Protein AF-A1DP96-F1 (afdb_monomer_lite)

Secondary structure (DSSP, 8-state):
-HHHHHHHHHHHHHH-SS----TTS---HHHHHHHHHHHHHHHHHHHHHHHHHHHHHHTTSS-SSHHHHHHHHHHHHHHHHHTT-S---S----TT--HHHHHHHHHT------EE---SSS---EEP--TTSS--TTTT--SSPPPPPGGGG---

Structure (mmCIF, N/CA/C/O backbone):
data_AF-A1DP96-F1
#
_entry.id   AF-A1DP96-F1
#
loop_
_atom_site.group_PDB
_atom_site.id
_atom_site.type_symbol
_atom_site.label_atom_id
_atom_site.label_alt_id
_atom_site.label_comp_id
_atom_site.label_asym_id
_atom_site.label_entity_id
_atom_site.label_seq_id
_atom_site.pdbx_PDB_ins_code
_atom_site.Cartn_x
_atom_site.Cartn_y
_atom_site.Cartn_z
_atom_site.occupancy
_atom_site.B_iso_or_equiv
_atom_site.auth_seq_id
_atom_site.auth_comp_id
_atom_site.auth_asym_id
_atom_site.auth_atom_id
_atom_site.pdbx_PDB_model_num
ATOM 1 N N . MET A 1 1 ? -4.861 -5.707 30.448 1.00 76.94 1 MET A N 1
ATOM 2 C CA . MET A 1 1 ? -5.848 -5.122 29.503 1.00 76.94 1 MET A CA 1
ATOM 3 C C . MET A 1 1 ? -5.245 -4.256 28.384 1.00 76.94 1 MET A C 1
ATOM 5 O O . MET A 1 1 ? -5.642 -4.475 27.243 1.00 76.94 1 MET A O 1
ATOM 9 N N . PRO A 1 2 ? -4.269 -3.348 28.612 1.00 89.88 2 PRO A N 1
ATOM 10 C CA . PRO A 1 2 ? -3.777 -2.431 27.566 1.00 89.88 2 PRO A CA 1
ATOM 11 C C . PRO A 1 2 ? -3.231 -3.110 26.297 1.00 89.88 2 PRO A C 1
ATOM 13 O O . PRO A 1 2 ? -3.519 -2.676 25.184 1.00 89.88 2 PRO A O 1
ATOM 16 N N . MET A 1 3 ? -2.502 -4.222 26.445 1.00 94.31 3 MET A N 1
ATOM 17 C CA . MET A 1 3 ? -1.987 -4.987 25.299 1.00 94.31 3 MET A CA 1
ATOM 18 C C . MET A 1 3 ? -3.103 -5.625 24.464 1.00 94.31 3 MET A C 1
ATOM 20 O O . MET A 1 3 ? -3.018 -5.627 23.237 1.00 94.31 3 MET A O 1
ATOM 24 N N . LYS A 1 4 ? -4.165 -6.124 25.114 1.00 95.94 4 LYS A N 1
ATOM 25 C CA . LYS A 1 4 ? -5.334 -6.693 24.425 1.00 95.94 4 LYS A CA 1
ATOM 26 C C . LYS A 1 4 ? -6.060 -5.612 23.622 1.00 95.94 4 LYS A C 1
ATOM 28 O O . LYS A 1 4 ? -6.341 -5.838 22.453 1.00 95.94 4 LYS A O 1
ATOM 33 N N . PHE A 1 5 ? -6.256 -4.422 24.200 1.00 95.50 5 PHE A N 1
ATOM 34 C CA . PHE A 1 5 ? -6.844 -3.271 23.503 1.00 95.50 5 PHE A CA 1
ATOM 35 C C . PHE A 1 5 ? -6.020 -2.850 22.277 1.00 95.50 5 PHE A C 1
ATOM 37 O O . PHE A 1 5 ? -6.549 -2.739 21.170 1.00 95.50 5 PHE A O 1
ATOM 44 N N . LYS A 1 6 ? -4.700 -2.689 22.442 1.00 97.25 6 LYS A N 1
ATOM 45 C CA . LYS A 1 6 ? -3.802 -2.342 21.333 1.00 97.25 6 LYS A CA 1
ATOM 46 C C . LYS A 1 6 ? -3.849 -3.395 20.220 1.00 97.25 6 LYS A C 1
ATOM 48 O O . LYS A 1 6 ? -3.938 -3.048 19.046 1.00 97.25 6 LYS A O 1
ATOM 53 N N . LYS A 1 7 ? -3.824 -4.684 20.571 1.00 97.25 7 LYS A N 1
ATOM 54 C CA . LYS A 1 7 ? -3.898 -5.779 19.591 1.00 97.25 7 LYS A CA 1
ATOM 55 C C . LYS A 1 7 ? -5.252 -5.812 18.875 1.00 97.25 7 LYS A C 1
ATOM 57 O O . LYS A 1 7 ? -5.274 -5.894 17.652 1.00 97.25 7 LYS A O 1
ATOM 62 N N . ALA A 1 8 ? -6.359 -5.703 19.609 1.00 96.69 8 ALA A N 1
ATOM 63 C CA . ALA A 1 8 ? -7.708 -5.728 19.045 1.00 96.69 8 ALA A CA 1
ATOM 64 C C . ALA A 1 8 ? -7.940 -4.566 18.068 1.00 96.69 8 ALA A C 1
ATOM 66 O O . ALA A 1 8 ? -8.365 -4.786 16.936 1.00 96.69 8 ALA A O 1
ATOM 67 N N . THR A 1 9 ? -7.574 -3.343 18.461 1.00 97.31 9 THR A N 1
ATOM 68 C CA . THR A 1 9 ? -7.712 -2.167 17.588 1.00 97.31 9 THR A CA 1
ATOM 69 C C . THR A 1 9 ? -6.818 -2.264 16.352 1.00 97.31 9 THR A C 1
ATOM 71 O O . THR A 1 9 ? -7.263 -1.931 15.258 1.00 97.31 9 THR A O 1
ATOM 74 N N . SER A 1 10 ? -5.588 -2.777 16.485 1.00 97.88 10 SER A N 1
ATOM 75 C CA . SER A 1 10 ? -4.704 -3.047 15.341 1.00 97.88 10 SER A CA 1
ATOM 76 C C . SER A 1 10 ? -5.338 -4.020 14.345 1.00 97.88 10 SER A C 1
ATOM 78 O O . SER A 1 10 ? -5.373 -3.733 13.150 1.00 97.88 10 SER A O 1
ATOM 80 N N . ILE A 1 11 ? -5.891 -5.137 14.828 1.00 97.31 11 ILE A N 1
ATOM 81 C CA . ILE A 1 11 ? -6.561 -6.137 13.987 1.00 97.31 11 ILE A CA 1
ATOM 82 C C . ILE A 1 11 ? -7.749 -5.512 13.254 1.00 97.31 11 ILE A C 1
ATOM 84 O O . ILE A 1 11 ? -7.807 -5.592 12.029 1.00 97.31 11 ILE A O 1
ATOM 88 N N . ALA A 1 12 ? 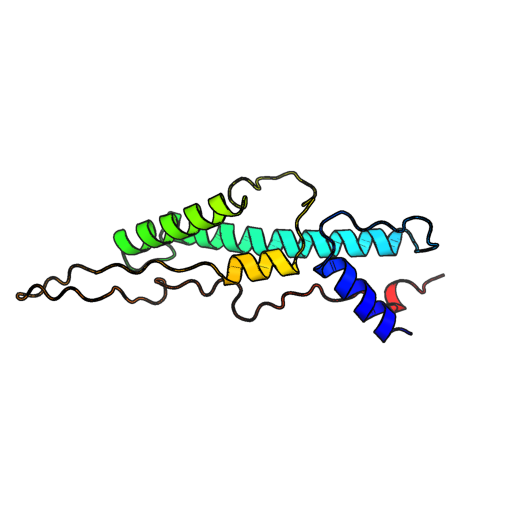-8.643 -4.842 13.983 1.00 96.31 12 ALA A N 1
ATOM 89 C CA . ALA A 1 12 ? -9.830 -4.223 13.406 1.00 96.31 12 ALA A CA 1
ATOM 90 C C . ALA A 1 12 ? -9.473 -3.173 12.339 1.00 96.31 12 ALA A C 1
ATOM 92 O O . ALA A 1 12 ? -10.010 -3.214 11.237 1.00 96.31 12 ALA A O 1
ATOM 93 N N . MET A 1 13 ? -8.502 -2.293 12.603 1.00 96.69 13 MET A N 1
ATOM 94 C CA . MET A 1 13 ? -8.044 -1.304 11.616 1.00 96.69 13 MET A CA 1
ATOM 95 C C . MET A 1 13 ? -7.371 -1.927 10.388 1.00 96.69 13 MET A C 1
ATOM 97 O O . MET A 1 13 ? -7.488 -1.384 9.293 1.00 96.69 13 MET A O 1
ATOM 101 N N . SER A 1 14 ? -6.661 -3.046 10.553 1.00 96.50 14 SER A N 1
ATOM 102 C CA . SER A 1 14 ? -5.914 -3.676 9.454 1.00 96.50 14 SER A CA 1
ATOM 103 C C . SER A 1 14 ? -6.797 -4.530 8.550 1.00 96.50 14 SER A C 1
ATOM 105 O O . SER A 1 14 ? -6.524 -4.635 7.358 1.00 96.50 14 SER A O 1
ATOM 107 N N . GLN A 1 15 ? -7.824 -5.164 9.124 1.00 95.62 15 GLN A N 1
ATOM 108 C CA . GLN A 1 15 ? -8.606 -6.213 8.463 1.00 95.62 15 GLN A CA 1
ATOM 109 C C . GLN A 1 15 ? -10.046 -5.797 8.148 1.00 95.62 15 GLN A C 1
ATOM 111 O O . GLN A 1 15 ? -10.700 -6.468 7.352 1.00 95.62 15 GLN A O 1
ATOM 116 N N . SER A 1 16 ? -10.551 -4.695 8.718 1.00 93.69 16 SER A N 1
ATOM 117 C CA . SER A 1 16 ? -11.885 -4.207 8.365 1.00 93.69 16 SER A CA 1
ATOM 118 C C . SER A 1 16 ? -11.923 -3.768 6.906 1.00 93.69 16 SER A C 1
ATOM 120 O O . SER A 1 16 ? -11.176 -2.876 6.490 1.00 93.69 16 SER A O 1
ATOM 122 N N . LYS A 1 17 ? -12.821 -4.388 6.139 1.00 90.31 17 LYS A N 1
ATOM 123 C CA . LYS A 1 17 ? -13.094 -4.036 4.742 1.00 90.31 17 LYS A CA 1
ATOM 124 C C . LYS A 1 17 ? -13.911 -2.755 4.615 1.00 90.31 17 LYS A C 1
ATOM 126 O O . LYS A 1 17 ? -13.821 -2.089 3.595 1.00 90.31 17 LYS A O 1
ATOM 131 N N . ASP A 1 18 ? -14.631 -2.382 5.667 1.00 88.88 18 ASP A N 1
ATOM 132 C CA . ASP A 1 18 ? -15.533 -1.235 5.681 1.00 88.88 18 ASP A CA 1
ATOM 133 C C . ASP A 1 18 ? -15.273 -0.320 6.879 1.00 88.88 18 ASP A C 1
ATOM 135 O O . ASP A 1 18 ? -14.341 -0.534 7.669 1.00 88.88 18 ASP A O 1
ATOM 139 N N . LYS A 1 19 ? -16.094 0.730 6.998 1.00 90.44 19 LYS A N 1
ATOM 140 C CA . LYS A 1 19 ? -16.118 1.594 8.178 1.00 90.44 19 LYS A CA 1
ATOM 141 C C . LYS A 1 19 ? -16.326 0.723 9.417 1.00 90.44 19 LYS A C 1
ATOM 143 O O . LYS A 1 19 ? -17.264 -0.062 9.488 1.00 90.44 19 LYS A O 1
ATOM 148 N N . ILE A 1 20 ? -15.435 0.882 10.382 1.00 93.75 20 ILE A N 1
ATOM 149 C CA . ILE A 1 20 ? -15.529 0.232 11.681 1.00 93.75 20 ILE A CA 1
ATOM 150 C C . ILE A 1 20 ? -16.661 0.917 12.437 1.00 93.75 20 ILE A C 1
ATOM 152 O O . ILE A 1 20 ? -16.688 2.147 12.512 1.00 93.75 20 ILE A O 1
ATOM 156 N N . ASP A 1 21 ? -17.572 0.130 12.986 1.00 92.31 21 ASP A N 1
ATOM 157 C CA . ASP A 1 21 ? -18.710 0.607 13.758 1.00 92.31 21 ASP A CA 1
ATOM 158 C C . ASP A 1 21 ? -18.705 -0.033 15.151 1.00 92.31 21 ASP A C 1
ATOM 160 O O . ASP A 1 21 ? -18.163 -1.127 15.330 1.00 92.31 21 ASP A O 1
ATOM 164 N N . ALA A 1 22 ? -19.256 0.669 16.145 1.00 92.12 22 ALA A N 1
ATOM 165 C CA . ALA A 1 22 ? -19.405 0.111 17.491 1.00 92.12 22 ALA A CA 1
ATOM 166 C C . ALA A 1 22 ? -20.482 -0.979 17.541 1.00 92.12 22 ALA A C 1
ATOM 168 O O . ALA A 1 22 ? -20.508 -1.754 18.501 1.00 92.12 22 ALA A O 1
ATOM 169 N N . LEU A 1 23 ? -21.341 -1.045 16.517 1.00 88.31 23 LEU A N 1
ATOM 170 C CA . LEU A 1 23 ? -22.584 -1.792 16.541 1.00 88.31 23 LEU A CA 1
ATOM 171 C C . LEU A 1 23 ? -23.381 -1.341 17.775 1.00 88.31 23 LEU A C 1
ATOM 173 O O . LEU A 1 23 ? -23.487 -0.149 18.054 1.00 88.31 23 LEU A O 1
ATOM 177 N N . GLU A 1 24 ? -23.878 -2.292 18.554 1.00 91.75 24 GLU A N 1
ATOM 178 C CA . GLU A 1 24 ? -24.615 -2.044 19.796 1.00 91.75 24 GLU A CA 1
ATOM 179 C C . GLU A 1 24 ? -23.719 -2.155 21.043 1.00 91.75 24 GLU A C 1
ATOM 181 O O . GLU A 1 24 ? -24.202 -2.200 22.174 1.00 91.75 24 GLU A O 1
ATOM 186 N N . LEU A 1 25 ? -22.394 -2.222 20.862 1.00 93.25 25 LEU A N 1
ATOM 187 C CA . LEU A 1 25 ? -21.458 -2.317 21.979 1.00 93.25 25 LEU A CA 1
ATOM 188 C C . LEU A 1 25 ? -21.159 -0.927 22.559 1.00 93.25 25 LEU A C 1
ATOM 190 O O . LEU A 1 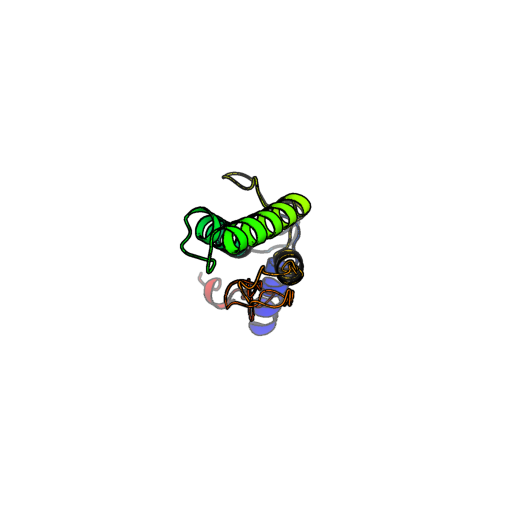25 ? -21.034 0.043 21.809 1.00 93.25 25 LEU A O 1
ATOM 194 N N . PRO A 1 26 ? -20.929 -0.819 23.882 1.00 93.50 26 PRO A N 1
ATOM 195 C CA . PRO A 1 26 ? -20.621 0.446 24.549 1.00 93.50 26 PRO A CA 1
ATOM 196 C C . PRO A 1 26 ? -19.161 0.877 24.307 1.00 93.50 26 PRO A C 1
ATOM 198 O O . PRO A 1 26 ? -18.381 1.071 25.240 1.00 93.50 26 PRO A O 1
ATOM 201 N N . ILE A 1 27 ? -18.754 0.992 23.041 1.00 93.31 27 ILE A N 1
ATOM 202 C CA . ILE A 1 27 ? -17.435 1.482 22.642 1.00 93.31 27 ILE A CA 1
ATOM 203 C C . ILE A 1 27 ? -17.536 2.998 22.434 1.00 93.31 27 ILE A C 1
ATOM 205 O O . ILE A 1 27 ? -18.303 3.442 21.580 1.00 93.31 27 ILE A O 1
ATOM 209 N N . PRO A 1 28 ? -16.743 3.813 23.152 1.00 94.19 28 PRO A N 1
ATOM 210 C CA . PRO A 1 28 ? -16.748 5.260 22.978 1.00 94.19 28 PRO A CA 1
ATOM 211 C C . PRO A 1 28 ? -16.571 5.681 21.514 1.00 94.19 28 PRO A C 1
ATOM 213 O O . PRO A 1 28 ? -15.618 5.260 20.849 1.00 94.19 28 PRO A O 1
ATOM 216 N N . ALA A 1 29 ? -17.435 6.582 21.035 1.00 93.12 29 ALA A N 1
ATOM 217 C CA . ALA A 1 29 ? -17.430 7.061 19.649 1.00 93.12 29 ALA A CA 1
ATOM 218 C C . ALA A 1 29 ? -16.057 7.599 19.206 1.00 93.12 29 ALA A C 1
ATOM 220 O O . ALA A 1 29 ? -15.632 7.385 18.071 1.00 93.1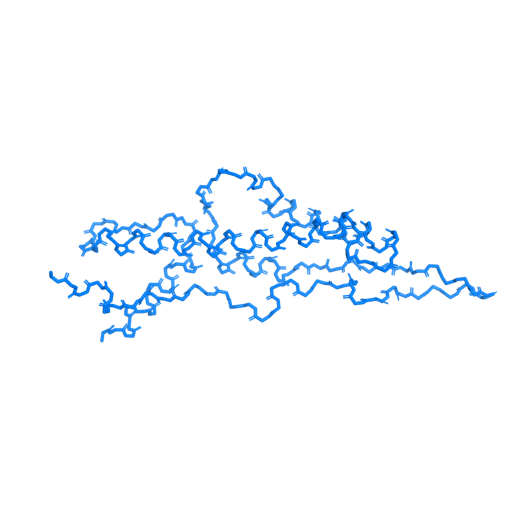2 29 ALA A O 1
ATOM 221 N N . ARG A 1 30 ? -15.312 8.224 20.129 1.00 94.75 30 ARG A N 1
ATOM 222 C CA . ARG A 1 30 ? -13.942 8.702 19.892 1.00 94.75 30 ARG A CA 1
ATOM 223 C C . ARG A 1 30 ? -12.982 7.577 19.484 1.00 94.75 30 ARG A C 1
ATOM 225 O O . ARG A 1 30 ? -12.142 7.791 18.619 1.00 94.75 30 ARG A O 1
ATOM 232 N N . ILE A 1 31 ? -13.101 6.382 20.066 1.00 96.06 31 ILE A N 1
ATOM 233 C CA . ILE A 1 31 ? -12.249 5.234 19.717 1.00 96.06 31 ILE A CA 1
ATOM 234 C C . ILE A 1 31 ? -12.575 4.757 18.298 1.00 96.06 31 ILE A C 1
ATOM 236 O O . ILE A 1 31 ? -11.662 4.562 17.498 1.00 96.06 31 ILE A O 1
ATOM 240 N N . ILE A 1 32 ? -13.863 4.628 17.962 1.00 96.12 32 ILE A N 1
ATOM 241 C CA . ILE A 1 32 ? -14.312 4.243 16.614 1.00 96.12 32 ILE A CA 1
ATOM 242 C C . ILE A 1 32 ? -13.847 5.255 15.563 1.00 96.12 32 ILE A C 1
ATOM 244 O O . ILE A 1 32 ? -13.365 4.868 14.494 1.00 96.12 32 ILE A O 1
ATOM 248 N N . TYR A 1 33 ? -13.948 6.550 15.868 1.00 94.50 33 TYR A N 1
ATOM 249 C CA . TYR A 1 33 ? -13.451 7.619 15.008 1.00 94.50 33 TYR A CA 1
ATOM 250 C C . TYR A 1 33 ? -11.946 7.476 14.742 1.00 94.50 33 TYR A C 1
ATOM 252 O O . TYR A 1 33 ? -11.539 7.376 13.585 1.00 94.50 33 TYR A O 1
ATOM 260 N N . GLU A 1 34 ? -11.131 7.371 15.795 1.00 96.38 34 GLU A N 1
ATOM 261 C CA . GLU A 1 34 ? -9.674 7.213 15.679 1.00 96.38 34 GLU A CA 1
ATOM 262 C C . GLU A 1 34 ? -9.279 5.958 14.889 1.00 96.38 34 GLU A C 1
ATOM 264 O O . GLU A 1 34 ? -8.350 5.988 14.077 1.00 96.38 34 GLU A O 1
ATOM 269 N N . MET A 1 35 ? -10.002 4.850 15.076 1.00 96.19 35 MET A N 1
ATOM 270 C CA . MET A 1 35 ? -9.753 3.621 14.323 1.00 96.19 35 MET A CA 1
ATOM 271 C C . MET A 1 35 ? -10.003 3.805 12.824 1.00 96.19 35 MET A C 1
ATOM 273 O O . MET A 1 35 ? -9.175 3.409 12.000 1.00 96.19 35 MET A O 1
ATOM 277 N N . ASN A 1 36 ? -11.120 4.435 12.460 1.00 94.62 36 ASN A N 1
ATOM 278 C CA . ASN A 1 36 ? -11.438 4.710 11.062 1.00 94.62 36 ASN A CA 1
ATOM 279 C C . ASN A 1 36 ? -10.457 5.700 10.426 1.00 94.62 36 ASN A C 1
ATOM 281 O O . ASN A 1 36 ? -10.035 5.476 9.292 1.00 94.62 36 ASN A O 1
ATOM 285 N N . GLN A 1 37 ? -10.044 6.742 11.157 1.00 93.25 37 GLN A N 1
ATOM 286 C CA . GLN A 1 37 ? -9.042 7.703 10.689 1.00 93.25 37 GLN A CA 1
ATOM 287 C C . GLN A 1 37 ? -7.715 7.014 10.367 1.00 93.25 37 GLN A C 1
ATOM 289 O O . GLN A 1 37 ? -7.208 7.131 9.252 1.00 93.25 37 GLN A O 1
ATOM 294 N N . LYS A 1 38 ? -7.177 6.216 11.297 1.00 94.75 38 LYS A N 1
ATOM 295 C CA . LYS A 1 38 ? -5.916 5.497 11.069 1.00 94.75 38 LYS A CA 1
ATOM 296 C C . LYS A 1 38 ? -6.006 4.461 9.954 1.00 94.75 38 LYS A C 1
ATOM 298 O O . LYS A 1 38 ? -5.056 4.320 9.185 1.00 94.75 38 LYS A O 1
ATOM 303 N N . ARG A 1 39 ? -7.132 3.748 9.846 1.00 93.12 39 ARG A N 1
ATOM 304 C CA . ARG A 1 39 ? -7.388 2.837 8.722 1.00 93.12 39 ARG A CA 1
ATOM 305 C C . ARG A 1 39 ? -7.333 3.595 7.394 1.00 93.12 39 ARG A C 1
ATOM 307 O O . ARG A 1 39 ? -6.598 3.189 6.500 1.00 93.12 39 ARG A O 1
ATOM 314 N N . GLN A 1 40 ? -8.067 4.701 7.280 1.00 90.62 40 GLN A N 1
ATOM 315 C CA . GLN A 1 40 ? -8.118 5.509 6.061 1.00 90.62 40 GLN A CA 1
ATOM 316 C C . GLN A 1 40 ? -6.737 6.065 5.695 1.00 90.62 40 GLN A C 1
ATOM 318 O O . GLN A 1 40 ? -6.316 5.947 4.549 1.00 90.62 40 GLN A O 1
ATOM 323 N N . GLN A 1 41 ? -6.000 6.602 6.671 1.00 90.69 41 GLN A N 1
ATOM 324 C CA . GLN A 1 41 ? -4.639 7.107 6.474 1.00 90.69 41 GLN A CA 1
ATOM 325 C C . GLN A 1 41 ? -3.690 6.025 5.946 1.00 90.69 41 GLN A C 1
ATOM 327 O O . GLN A 1 41 ? -2.898 6.294 5.045 1.00 90.69 41 GLN A O 1
ATOM 332 N N . ALA A 1 42 ? -3.775 4.800 6.472 1.00 91.81 42 ALA A N 1
ATOM 333 C CA . ALA A 1 42 ? -2.948 3.691 6.009 1.00 91.81 42 ALA A CA 1
ATOM 334 C C . ALA A 1 42 ? -3.260 3.301 4.555 1.00 91.81 42 ALA A C 1
ATOM 336 O O . ALA A 1 42 ? -2.331 3.103 3.775 1.00 91.81 42 ALA A O 1
ATOM 337 N N . ILE A 1 43 ? -4.543 3.248 4.176 1.00 89.62 43 ILE A N 1
ATOM 338 C CA . ILE A 1 43 ? -4.950 2.975 2.789 1.00 89.62 43 ILE A CA 1
ATOM 339 C C . ILE A 1 43 ? -4.466 4.092 1.854 1.00 89.62 43 ILE A C 1
ATOM 341 O O . ILE A 1 43 ? -3.807 3.811 0.853 1.00 89.62 43 ILE A O 1
ATOM 345 N N . CYS A 1 44 ? -4.726 5.356 2.209 1.00 87.75 44 CYS A N 1
ATOM 346 C CA . CYS A 1 44 ? -4.283 6.508 1.423 1.00 87.75 44 CYS A CA 1
ATOM 347 C C . CYS A 1 44 ? -2.766 6.508 1.226 1.00 87.75 44 CYS A C 1
ATOM 349 O O . CYS A 1 44 ? -2.300 6.773 0.126 1.00 87.75 44 CYS A O 1
ATOM 351 N N . LYS A 1 45 ? -1.989 6.179 2.266 1.00 89.00 45 LYS A N 1
ATOM 352 C CA . LYS A 1 45 ? -0.528 6.127 2.172 1.00 89.00 45 LYS A CA 1
ATOM 353 C C . LYS A 1 45 ? -0.054 5.140 1.103 1.00 89.00 45 LYS A C 1
ATOM 355 O O . LYS A 1 45 ? 0.824 5.491 0.325 1.00 89.00 45 LYS A O 1
ATOM 360 N N . VAL A 1 46 ? -0.632 3.939 1.055 1.00 90.69 46 VAL A N 1
ATOM 361 C CA . VAL A 1 46 ? -0.262 2.919 0.059 1.00 90.69 46 VAL A CA 1
ATOM 362 C C . VAL A 1 46 ? -0.577 3.394 -1.360 1.00 90.69 46 VAL A C 1
ATOM 364 O O . VAL A 1 46 ? 0.262 3.288 -2.250 1.00 90.69 46 VAL A O 1
ATOM 367 N N . ILE A 1 47 ? -1.766 3.957 -1.564 1.00 88.56 47 ILE A N 1
ATOM 368 C CA . ILE A 1 47 ? -2.209 4.439 -2.878 1.00 88.56 47 ILE A CA 1
ATOM 369 C C . ILE A 1 47 ? -1.357 5.6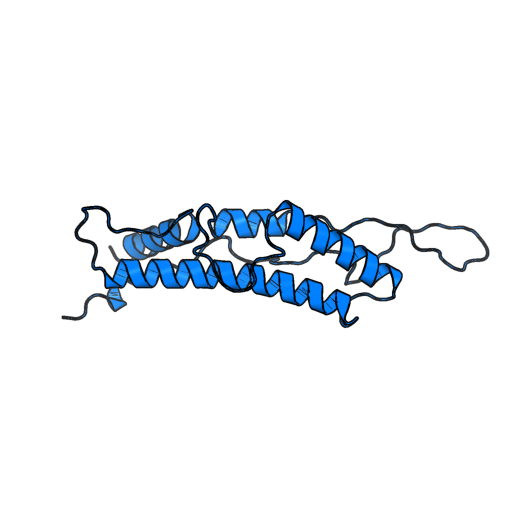19 -3.351 1.00 88.56 47 ILE A C 1
ATOM 371 O O . ILE A 1 47 ? -0.889 5.615 -4.486 1.00 88.56 47 ILE A O 1
ATOM 375 N N . LEU A 1 48 ? -1.088 6.583 -2.468 1.00 88.50 48 LEU A N 1
ATOM 376 C CA . LEU A 1 48 ? -0.221 7.720 -2.776 1.00 88.50 48 LEU A CA 1
ATOM 377 C C . LEU A 1 48 ? 1.186 7.264 -3.170 1.00 88.50 48 LEU A C 1
ATOM 379 O O . LEU A 1 48 ? 1.758 7.813 -4.103 1.00 88.50 48 LEU A O 1
ATOM 383 N N . GLN A 1 49 ? 1.734 6.238 -2.512 1.00 90.69 49 GLN A N 1
ATOM 384 C CA . GLN A 1 49 ? 3.040 5.684 -2.881 1.00 90.69 49 GLN A CA 1
ATOM 385 C C . GLN A 1 49 ? 3.037 5.073 -4.291 1.00 90.69 49 GLN A C 1
ATOM 387 O O . GLN A 1 49 ? 3.996 5.268 -5.031 1.00 90.69 49 GLN A O 1
ATOM 392 N N . LEU A 1 50 ? 1.964 4.382 -4.693 1.00 91.75 50 LEU A N 1
ATOM 393 C CA . LEU A 1 50 ? 1.827 3.865 -6.062 1.00 91.75 50 LEU A CA 1
ATOM 394 C C . LEU A 1 50 ? 1.724 4.987 -7.097 1.00 91.75 50 LEU A C 1
ATOM 396 O O . LEU A 1 50 ? 2.362 4.917 -8.144 1.00 91.75 50 LEU A O 1
ATOM 400 N N . GLN A 1 51 ? 0.923 6.014 -6.804 1.00 91.31 51 GLN A N 1
ATOM 401 C CA . GLN A 1 51 ? 0.763 7.175 -7.679 1.00 91.31 51 GLN A CA 1
ATOM 402 C C . GLN A 1 51 ? 2.096 7.910 -7.853 1.00 91.31 51 GLN A C 1
ATOM 404 O O . GLN A 1 51 ? 2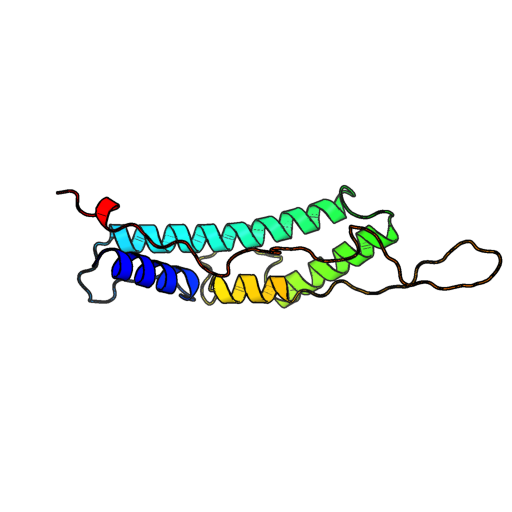.510 8.153 -8.978 1.00 91.31 51 GLN A O 1
ATOM 409 N N . GLN A 1 52 ? 2.825 8.149 -6.759 1.00 91.81 52 GLN A N 1
ATOM 410 C CA . GLN A 1 52 ? 4.162 8.748 -6.794 1.00 91.81 52 GLN A CA 1
ATOM 411 C C . GLN A 1 52 ? 5.155 7.917 -7.616 1.00 91.81 52 GLN A C 1
ATOM 413 O O . GLN A 1 52 ? 5.938 8.478 -8.377 1.00 91.81 52 GLN A O 1
ATOM 418 N N . GLU A 1 53 ? 5.123 6.587 -7.491 1.00 93.75 53 GLU A N 1
ATOM 419 C CA . GLU A 1 53 ? 5.975 5.694 -8.282 1.00 93.75 53 GLU A CA 1
ATOM 420 C C . GLU A 1 53 ? 5.660 5.788 -9.780 1.00 93.75 53 GLU A C 1
ATOM 422 O O . GLU A 1 53 ? 6.564 5.929 -10.607 1.00 93.75 53 GLU A O 1
ATOM 427 N N . ARG A 1 54 ? 4.369 5.748 -10.128 1.00 94.12 54 ARG A N 1
ATOM 428 C CA . ARG A 1 54 ? 3.876 5.892 -11.501 1.00 94.12 54 ARG A CA 1
ATOM 429 C C . ARG A 1 54 ? 4.301 7.230 -12.093 1.00 94.12 54 ARG A C 1
ATOM 431 O O . ARG A 1 54 ? 4.863 7.268 -13.187 1.00 94.12 54 ARG A O 1
ATOM 438 N N . ASP A 1 55 ? 4.075 8.311 -11.359 1.00 94.31 55 ASP A N 1
ATOM 439 C CA . ASP A 1 55 ? 4.392 9.659 -11.809 1.00 94.31 55 ASP A CA 1
ATOM 440 C C . ASP A 1 55 ? 5.911 9.827 -11.979 1.00 94.31 55 ASP A C 1
ATOM 442 O O . ASP A 1 55 ? 6.350 10.415 -12.964 1.00 94.31 55 ASP A O 1
ATOM 446 N N . ALA A 1 56 ? 6.732 9.213 -11.114 1.00 95.31 56 ALA A N 1
ATOM 447 C CA . ALA A 1 56 ? 8.189 9.222 -11.248 1.00 95.31 56 ALA A CA 1
ATOM 448 C C . ALA A 1 56 ? 8.690 8.549 -12.541 1.00 95.31 56 ALA A C 1
ATOM 450 O O . ALA A 1 56 ? 9.650 9.040 -13.141 1.00 95.31 56 ALA A O 1
ATOM 451 N N . PHE A 1 57 ? 8.055 7.464 -13.004 1.00 96.12 57 PHE A N 1
ATOM 452 C CA . PHE A 1 57 ? 8.344 6.893 -14.327 1.00 96.12 57 PHE A CA 1
ATOM 453 C C . PHE A 1 57 ? 7.845 7.794 -15.464 1.00 96.12 57 PHE A C 1
ATOM 455 O O . PHE A 1 57 ? 8.546 7.967 -16.462 1.00 96.12 57 PHE A O 1
ATOM 462 N N . MET A 1 58 ? 6.661 8.394 -15.308 1.00 95.62 58 MET A N 1
ATOM 463 C CA . MET A 1 58 ? 6.044 9.260 -16.318 1.00 95.62 58 MET A CA 1
ATOM 464 C C . MET A 1 58 ? 6.890 10.500 -16.625 1.00 95.62 58 MET A C 1
ATOM 466 O O . MET A 1 58 ? 7.110 10.810 -17.794 1.00 95.62 58 MET A O 1
ATOM 470 N N . ILE A 1 59 ? 7.407 11.177 -15.597 1.00 96.38 59 ILE A N 1
ATOM 471 C CA . ILE A 1 59 ? 8.229 12.387 -15.768 1.00 96.38 59 ILE A CA 1
ATOM 472 C C . ILE A 1 59 ? 9.727 12.088 -15.939 1.00 96.38 59 ILE A C 1
ATOM 474 O O . ILE A 1 59 ? 10.531 13.007 -16.063 1.00 96.38 59 ILE A O 1
ATOM 478 N N . GLY A 1 60 ? 10.118 10.809 -15.949 1.00 93.75 60 GLY A N 1
ATOM 479 C CA . GLY A 1 60 ? 11.495 10.382 -16.202 1.00 93.75 60 GLY A CA 1
ATOM 480 C C . GLY A 1 60 ? 12.465 10.527 -15.024 1.00 93.75 60 GLY A C 1
ATOM 481 O O . GLY A 1 60 ? 13.670 10.441 -15.241 1.00 93.75 60 GLY A O 1
ATOM 482 N N . ILE A 1 61 ? 11.976 10.702 -13.789 1.00 95.62 61 ILE A N 1
ATOM 483 C CA . ILE A 1 61 ? 12.810 10.591 -12.573 1.00 95.62 61 ILE A CA 1
ATOM 484 C C . ILE A 1 61 ? 13.290 9.143 -12.381 1.00 95.62 61 ILE A C 1
ATOM 486 O O . ILE A 1 61 ? 14.396 8.914 -11.891 1.00 95.62 61 ILE A O 1
ATOM 490 N N . LYS A 1 62 ? 12.460 8.159 -12.758 1.00 94.69 62 LYS A N 1
ATOM 491 C CA . LYS A 1 62 ? 12.786 6.726 -12.734 1.00 94.69 62 LYS A CA 1
ATOM 492 C C . LYS A 1 62 ? 12.888 6.137 -14.141 1.00 94.69 62 LYS A C 1
ATOM 494 O O . LYS A 1 62 ? 12.167 6.531 -15.055 1.00 94.69 62 LYS A O 1
ATOM 499 N N . GLY A 1 63 ? 13.748 5.124 -14.269 1.00 93.25 63 GLY A N 1
ATOM 500 C CA . GLY A 1 63 ? 14.056 4.426 -15.520 1.00 93.25 63 GLY A CA 1
ATOM 501 C C . GLY A 1 63 ? 15.369 4.905 -16.145 1.00 93.25 63 GLY A C 1
ATOM 502 O O . GLY A 1 63 ? 15.669 6.092 -16.153 1.00 93.25 63 GLY A O 1
ATOM 503 N N . CYS A 1 64 ? 16.174 3.981 -16.673 1.00 93.81 64 CYS A N 1
ATOM 504 C CA . CYS A 1 64 ? 17.493 4.314 -17.231 1.00 93.81 64 CYS A CA 1
ATOM 505 C C . CYS A 1 64 ? 17.451 4.848 -18.675 1.00 93.81 64 CYS A C 1
ATOM 507 O O . CYS A 1 64 ? 18.428 5.417 -19.148 1.00 93.81 64 CYS A O 1
ATOM 509 N N . ASN A 1 65 ? 16.348 4.627 -19.395 1.00 92.62 65 ASN A N 1
ATOM 510 C CA . ASN A 1 65 ? 16.110 5.096 -20.762 1.00 92.62 65 ASN A CA 1
ATOM 511 C C . ASN A 1 65 ? 14.599 5.157 -21.056 1.00 92.62 65 ASN A C 1
ATOM 513 O O . ASN A 1 65 ? 13.778 4.860 -20.181 1.00 92.62 65 ASN A O 1
ATOM 517 N N . PHE A 1 66 ? 14.237 5.580 -22.272 1.00 93.62 66 PHE A N 1
ATOM 518 C CA . PHE A 1 66 ? 12.843 5.742 -22.692 1.00 93.62 66 PHE A CA 1
ATOM 519 C C . PHE A 1 66 ? 12.060 4.427 -22.665 1.00 93.62 66 PHE A C 1
ATOM 521 O O . PHE A 1 66 ? 10.940 4.389 -22.155 1.00 93.62 66 PHE A O 1
ATOM 528 N N . GLU A 1 67 ? 12.657 3.347 -23.154 1.00 93.94 67 GLU A N 1
ATOM 529 C CA . GLU A 1 67 ? 12.044 2.025 -23.199 1.00 93.94 67 GLU A CA 1
ATOM 530 C C . GLU A 1 67 ? 11.762 1.522 -21.783 1.00 93.94 67 GLU A C 1
ATOM 532 O O . GLU A 1 67 ? 10.636 1.145 -21.475 1.00 93.94 67 GLU A O 1
ATOM 537 N N . CYS A 1 68 ? 12.752 1.593 -20.889 1.00 93.94 68 CYS A N 1
ATOM 538 C CA . CYS A 1 68 ? 12.615 1.184 -19.497 1.00 93.94 68 CYS A CA 1
ATOM 539 C C . CYS A 1 68 ? 11.503 1.955 -18.789 1.00 93.94 68 CYS A C 1
ATOM 541 O O . CYS A 1 68 ? 10.645 1.328 -18.169 1.00 93.94 68 CYS A O 1
ATOM 543 N N . ARG A 1 69 ? 11.488 3.294 -18.873 1.00 95.38 69 ARG A N 1
ATOM 544 C CA . ARG A 1 69 ? 10.448 4.078 -18.188 1.00 95.38 69 ARG A CA 1
ATOM 545 C C . ARG A 1 69 ? 9.059 3.789 -18.751 1.00 95.38 69 ARG A C 1
ATOM 547 O O . ARG A 1 69 ? 8.127 3.632 -17.975 1.00 95.38 69 ARG A O 1
ATOM 554 N N . SER A 1 70 ? 8.932 3.630 -20.068 1.00 96.19 70 SER A N 1
ATOM 555 C CA . SER A 1 70 ? 7.646 3.362 -20.723 1.00 96.19 70 SER A CA 1
ATOM 556 C C . SER A 1 70 ? 7.110 1.969 -20.389 1.00 96.19 70 SER A C 1
ATOM 558 O O . SER A 1 70 ? 5.935 1.820 -20.059 1.00 96.19 70 SER A O 1
ATOM 560 N N . ILE A 1 71 ? 7.974 0.950 -20.412 1.00 96.38 71 ILE A N 1
ATOM 561 C CA . ILE A 1 71 ? 7.614 -0.437 -20.091 1.00 96.38 71 ILE A CA 1
ATOM 562 C C . ILE A 1 71 ? 7.216 -0.569 -18.616 1.00 96.38 71 ILE A C 1
ATOM 564 O O . ILE A 1 71 ? 6.180 -1.163 -18.304 1.00 96.38 71 ILE A O 1
ATOM 568 N N . MET A 1 72 ? 8.005 0.008 -17.706 1.00 96.88 72 MET A N 1
ATOM 569 C CA . MET A 1 72 ? 7.705 -0.020 -16.272 1.00 96.88 72 MET A CA 1
ATOM 570 C C . MET A 1 72 ? 6.430 0.764 -15.946 1.00 96.88 72 MET A C 1
ATOM 572 O O . MET A 1 72 ? 5.581 0.251 -15.217 1.00 96.88 72 MET A O 1
ATOM 576 N N . LEU A 1 73 ? 6.254 1.957 -16.530 1.00 97.19 73 LEU A N 1
ATOM 577 C CA . LEU A 1 73 ? 5.039 2.762 -16.389 1.00 97.19 73 LEU A CA 1
ATOM 578 C C . LEU A 1 73 ? 3.803 1.997 -16.861 1.00 97.19 73 LEU A C 1
ATOM 580 O O . LEU A 1 73 ? 2.806 1.956 -16.142 1.00 97.19 73 LEU A O 1
ATOM 584 N N . GLY A 1 74 ? 3.872 1.384 -18.046 1.00 96.81 74 GLY A N 1
ATOM 585 C CA . GLY A 1 74 ? 2.781 0.592 -18.607 1.00 96.81 74 GLY A CA 1
ATOM 586 C C . GLY A 1 74 ? 2.392 -0.565 -17.690 1.00 96.81 74 GLY A C 1
ATOM 587 O O . GLY A 1 74 ? 1.228 -0.679 -17.314 1.00 96.81 74 GLY A O 1
ATOM 588 N N . SER A 1 75 ? 3.372 -1.359 -17.246 1.00 96.56 75 SER A N 1
ATOM 589 C CA . SER A 1 75 ? 3.129 -2.493 -16.344 1.00 96.56 75 SER A CA 1
ATOM 590 C C . SER A 1 75 ? 2.556 -2.068 -14.989 1.00 96.56 75 SER A C 1
ATOM 592 O O . SER A 1 75 ? 1.613 -2.689 -14.491 1.00 96.56 75 SER A O 1
ATOM 594 N N . LEU A 1 76 ? 3.086 -0.998 -14.388 1.00 96.06 76 LEU A N 1
ATOM 595 C CA . LEU A 1 76 ? 2.574 -0.480 -13.120 1.00 96.06 76 LEU A CA 1
ATOM 596 C C . LEU A 1 76 ? 1.138 0.033 -13.282 1.00 96.06 76 LEU A C 1
ATOM 598 O O . LEU A 1 76 ? 0.262 -0.317 -12.493 1.00 96.06 76 LEU A O 1
ATOM 602 N N . THR A 1 77 ? 0.884 0.808 -14.336 1.00 95.25 77 THR A N 1
ATOM 603 C CA . THR A 1 77 ? -0.436 1.375 -14.641 1.00 95.25 77 THR A CA 1
ATOM 604 C C . THR A 1 77 ? -1.465 0.273 -14.885 1.00 95.25 77 THR A C 1
ATOM 606 O O . THR A 1 77 ? -2.547 0.305 -14.304 1.00 95.25 77 THR A O 1
ATOM 609 N N . GLU A 1 78 ? -1.124 -0.749 -15.671 1.00 95.62 78 GLU A N 1
ATOM 610 C CA . GLU A 1 78 ? -1.993 -1.898 -15.940 1.00 95.62 78 GLU A CA 1
ATOM 611 C C . GLU A 1 78 ? -2.356 -2.653 -14.653 1.00 95.62 78 GLU A C 1
ATOM 613 O O . GLU A 1 78 ? -3.520 -2.994 -14.421 1.00 95.62 78 GLU A O 1
ATOM 618 N N . GLN A 1 79 ? -1.375 -2.906 -13.785 1.00 94.50 79 GLN A N 1
ATOM 619 C CA . GLN A 1 79 ? -1.610 -3.621 -12.532 1.00 94.50 79 GLN A CA 1
ATOM 620 C C . GLN A 1 79 ? -2.425 -2.789 -11.542 1.00 94.50 79 GLN A C 1
ATOM 622 O O . GLN A 1 79 ? -3.344 -3.321 -10.916 1.00 94.50 79 GLN A O 1
ATOM 627 N N . MET A 1 80 ? -2.173 -1.480 -11.458 1.00 91.81 80 MET A N 1
ATOM 628 C CA . MET A 1 80 ? -3.032 -0.557 -10.715 1.00 91.81 80 MET A CA 1
ATOM 629 C C . MET A 1 80 ? -4.468 -0.579 -11.257 1.00 91.81 80 MET A C 1
ATOM 631 O O . MET A 1 80 ? -5.406 -0.669 -10.466 1.00 91.81 80 MET A O 1
ATOM 635 N N . HIS A 1 81 ? -4.660 -0.569 -12.581 1.00 90.94 81 HIS A N 1
ATOM 636 C CA . HIS A 1 81 ? -5.982 -0.619 -13.213 1.00 90.94 81 HIS A CA 1
ATOM 637 C C . HIS A 1 81 ? -6.737 -1.898 -12.843 1.00 90.94 81 HIS A C 1
ATOM 639 O O . HIS A 1 81 ? -7.854 -1.843 -12.335 1.00 90.94 81 HIS A O 1
ATOM 645 N N . LYS A 1 82 ? -6.091 -3.061 -13.012 1.00 89.75 82 LYS A N 1
ATOM 646 C CA . LYS A 1 82 ? -6.653 -4.385 -12.687 1.00 89.75 82 LYS A CA 1
ATOM 647 C C . LYS A 1 82 ? -7.088 -4.522 -11.227 1.00 89.75 82 LYS A C 1
ATOM 649 O O . LYS A 1 82 ? -7.891 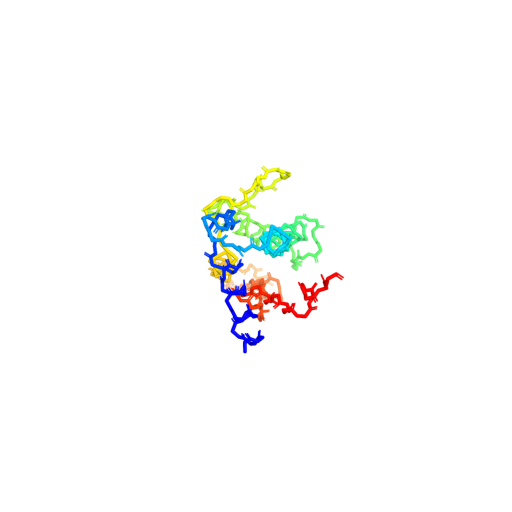-5.396 -10.908 1.00 89.75 82 LYS A O 1
ATOM 654 N N . LYS A 1 83 ? -6.536 -3.699 -10.334 1.00 86.88 83 LYS A N 1
ATOM 655 C CA . LYS A 1 83 ? -6.869 -3.667 -8.905 1.00 86.88 83 LYS A CA 1
ATOM 656 C C . LYS A 1 83 ? -7.781 -2.501 -8.509 1.00 86.88 83 LYS A C 1
ATOM 658 O O . LYS A 1 83 ? -8.070 -2.365 -7.325 1.00 86.88 83 LYS A O 1
ATOM 663 N N . GLY A 1 84 ? -8.230 -1.679 -9.460 1.00 84.62 84 GLY A N 1
ATOM 664 C CA . GLY A 1 84 ? -9.073 -0.511 -9.188 1.00 84.62 84 GLY A CA 1
ATOM 665 C C . GLY A 1 84 ? -8.348 0.610 -8.432 1.00 84.62 84 GLY A C 1
ATOM 666 O O . GLY A 1 84 ? -8.966 1.313 -7.642 1.00 84.62 84 GLY A O 1
ATOM 667 N N . LEU A 1 85 ? -7.031 0.752 -8.628 1.00 85.81 85 LEU A N 1
ATOM 668 C CA . LEU A 1 85 ? -6.169 1.702 -7.906 1.00 85.81 85 LEU A CA 1
ATOM 669 C C . LEU A 1 85 ? -5.775 2.941 -8.734 1.00 85.81 85 LEU A C 1
ATOM 671 O O . LEU A 1 85 ? -5.066 3.801 -8.220 1.00 85.81 85 LEU A O 1
ATOM 675 N N . LEU A 1 86 ? -6.173 3.031 -10.011 1.00 79.44 86 LEU A N 1
ATOM 676 C CA . LEU A 1 86 ? -5.815 4.163 -10.884 1.00 79.44 86 LEU A CA 1
ATOM 677 C C . LEU A 1 86 ? -6.680 5.408 -10.671 1.00 79.44 86 LEU A C 1
ATOM 679 O O . LEU A 1 86 ? -6.144 6.511 -10.640 1.00 79.44 86 LEU A O 1
ATOM 683 N N . GLU A 1 87 ? -7.994 5.229 -10.536 1.00 66.44 87 GLU A N 1
ATOM 684 C CA . GLU A 1 87 ? -8.994 6.310 -10.525 1.00 66.44 87 GLU A CA 1
ATOM 685 C C . GLU A 1 87 ? -9.304 6.847 -9.123 1.00 66.44 87 GLU A C 1
ATOM 687 O O . GLU A 1 87 ? -10.282 7.561 -8.927 1.00 66.44 87 GLU A O 1
ATOM 692 N N . SER A 1 88 ? -8.492 6.539 -8.110 1.00 56.53 88 SER A N 1
ATOM 693 C CA . SER A 1 88 ? -8.765 6.955 -6.729 1.00 56.53 88 SER A CA 1
ATOM 694 C C . SER A 1 88 ? -8.528 8.450 -6.470 1.00 56.53 88 SER A C 1
ATOM 696 O O . SER A 1 88 ? -8.233 8.840 -5.337 1.00 56.53 88 SER A O 1
ATOM 698 N N . GLU A 1 89 ? -8.647 9.301 -7.489 1.00 48.25 89 GLU A N 1
ATOM 699 C CA . GLU A 1 89 ? -8.787 10.730 -7.281 1.00 48.25 89 GLU A CA 1
ATOM 700 C C . GLU A 1 89 ? -10.057 10.997 -6.447 1.00 48.25 89 GLU A C 1
ATOM 702 O O . GLU A 1 89 ? -11.197 11.048 -6.895 1.00 48.25 89 GLU A O 1
ATOM 707 N N . VAL A 1 90 ? -9.795 11.206 -5.159 1.00 49.59 90 VAL A N 1
ATOM 708 C CA . VAL A 1 90 ? -10.378 12.274 -4.343 1.00 49.59 90 VAL A CA 1
ATOM 709 C C . VAL A 1 90 ? -11.662 11.982 -3.565 1.00 49.59 90 VAL A C 1
ATOM 711 O O . VAL A 1 90 ? -11.847 12.630 -2.537 1.00 49.59 90 VAL A O 1
ATOM 714 N N . LYS A 1 91 ? -12.496 10.982 -3.856 1.00 51.50 91 LYS A N 1
ATOM 715 C CA . LYS A 1 91 ? -13.575 10.617 -2.908 1.00 51.50 91 LYS A CA 1
ATOM 716 C C . LYS A 1 91 ? -13.921 9.144 -3.002 1.00 51.50 91 LYS A C 1
ATOM 718 O O . LYS A 1 91 ? -14.567 8.773 -3.957 1.00 51.50 91 LYS A O 1
ATOM 723 N N . PHE A 1 92 ? -13.592 8.333 -1.997 1.00 52.91 92 PHE A N 1
ATOM 724 C CA . PHE A 1 92 ? -14.533 7.337 -1.473 1.00 52.91 92 PHE A CA 1
ATOM 725 C C . PHE A 1 92 ? -13.995 6.720 -0.180 1.00 52.91 92 PHE A C 1
ATOM 727 O O . PHE A 1 92 ? -12.816 6.394 -0.041 1.00 52.91 92 PHE A O 1
ATOM 734 N N . TYR A 1 93 ? -14.903 6.543 0.777 1.00 56.81 93 TYR A N 1
ATOM 735 C CA . TYR A 1 93 ? -14.795 5.528 1.812 1.00 56.81 93 TYR A CA 1
ATOM 736 C C . TYR A 1 93 ? -14.328 4.248 1.119 1.00 56.81 93 TYR A C 1
ATOM 738 O O . TYR A 1 93 ? -15.056 3.762 0.259 1.00 56.81 93 TYR A O 1
ATOM 746 N N . TYR A 1 94 ? -13.125 3.746 1.414 1.00 62.53 94 TYR A N 1
ATOM 747 C CA . TYR A 1 94 ? -12.601 2.513 0.814 1.00 62.53 94 TYR A CA 1
ATOM 748 C C . TYR A 1 94 ? -13.407 1.309 1.309 1.00 62.53 94 TYR A C 1
ATOM 750 O O . TYR A 1 94 ? -12.942 0.521 2.130 1.00 62.53 94 TYR A O 1
ATOM 758 N N . LYS A 1 95 ? -14.662 1.248 0.877 1.00 72.25 95 LYS A N 1
ATOM 759 C CA . LYS A 1 95 ? -15.641 0.217 1.154 1.00 72.25 95 LYS A CA 1
ATOM 760 C C . LYS A 1 95 ? -15.183 -1.036 0.417 1.00 72.25 95 LYS A C 1
ATOM 762 O O . LYS A 1 95 ? -14.746 -0.956 -0.727 1.00 72.25 95 LYS A O 1
ATOM 767 N N . GLY A 1 96 ? -15.215 -2.175 1.086 1.00 80.06 96 GLY A N 1
ATOM 768 C CA . GLY A 1 96 ? -14.699 -3.439 0.567 1.00 80.06 96 GLY A CA 1
ATOM 769 C C . GLY A 1 96 ? -13.171 -3.602 0.577 1.00 80.06 96 GLY A C 1
ATOM 770 O O . GLY A 1 96 ? -12.698 -4.694 0.265 1.00 80.06 96 GLY A O 1
ATOM 771 N N . CYS A 1 97 ? -12.383 -2.595 0.967 1.00 80.88 97 CYS A N 1
ATOM 772 C CA . CYS A 1 97 ? -10.917 -2.665 0.967 1.00 80.88 97 CYS A CA 1
ATOM 773 C C . CYS A 1 97 ? -10.369 -2.691 2.396 1.00 80.88 97 CYS A C 1
ATOM 775 O O . CYS A 1 97 ? -10.769 -1.897 3.238 1.00 80.88 97 CYS A O 1
ATOM 777 N N . ASN A 1 98 ? -9.431 -3.582 2.702 1.00 90.25 98 ASN A N 1
ATOM 778 C CA . ASN A 1 98 ? -8.703 -3.544 3.970 1.00 90.25 98 ASN A CA 1
ATOM 779 C C . ASN A 1 98 ? -7.204 -3.345 3.723 1.00 90.25 98 ASN A C 1
ATOM 781 O O . ASN A 1 98 ? -6.685 -3.686 2.660 1.00 90.25 98 ASN A O 1
ATOM 785 N N . VAL A 1 99 ? -6.512 -2.782 4.716 1.00 92.19 99 VAL A N 1
ATOM 786 C CA . VAL A 1 99 ? -5.088 -2.418 4.619 1.00 92.19 99 VAL A CA 1
ATOM 787 C C . VAL A 1 99 ? -4.221 -3.641 4.333 1.00 92.19 99 VAL A C 1
ATOM 789 O O . VAL A 1 99 ? -3.300 -3.567 3.523 1.00 92.19 99 VAL A O 1
ATOM 792 N N . LYS A 1 100 ? -4.528 -4.766 4.983 1.00 93.38 100 LYS A N 1
ATOM 793 C CA . LYS A 1 100 ? -3.750 -5.997 4.869 1.00 93.38 100 LYS A CA 1
ATOM 794 C C . LYS A 1 100 ? -3.755 -6.547 3.443 1.00 93.38 100 LYS A C 1
ATOM 796 O O . LYS A 1 100 ? -2.696 -6.802 2.874 1.00 93.38 100 LYS A O 1
ATOM 801 N N . ASP A 1 101 ? -4.938 -6.710 2.867 1.00 91.00 101 ASP A N 1
ATOM 802 C CA . ASP A 1 101 ? -5.110 -7.248 1.520 1.00 91.00 101 ASP A CA 1
ATOM 803 C C . ASP A 1 101 ? -4.602 -6.266 0.463 1.00 91.00 101 ASP A C 1
ATOM 805 O O . ASP A 1 101 ? -4.002 -6.696 -0.520 1.00 91.00 101 ASP A O 1
ATOM 809 N N . LEU A 1 102 ? -4.759 -4.955 0.686 1.00 91.44 102 LEU A N 1
ATOM 810 C CA . LEU A 1 102 ? -4.200 -3.934 -0.198 1.00 91.44 102 LEU A CA 1
ATOM 811 C C . LEU A 1 102 ? -2.671 -4.029 -0.269 1.00 91.44 102 LEU A C 1
ATOM 813 O O . LEU A 1 102 ? -2.118 -4.107 -1.363 1.00 91.44 102 LEU A O 1
ATOM 817 N N . ILE A 1 103 ? -1.988 -4.075 0.881 1.00 92.38 103 ILE A N 1
ATOM 818 C CA . ILE A 1 103 ? -0.522 -4.184 0.932 1.00 92.38 103 ILE A CA 1
ATOM 819 C C . ILE A 1 103 ? -0.057 -5.466 0.241 1.00 92.38 103 ILE A C 1
ATOM 821 O O . ILE A 1 103 ? 0.830 -5.413 -0.607 1.00 92.38 103 ILE A O 1
ATOM 825 N N . LYS A 1 104 ? -0.706 -6.599 0.525 1.00 91.00 104 LYS A N 1
ATOM 826 C CA . LYS A 1 104 ? -0.397 -7.874 -0.137 1.00 91.00 104 LYS A CA 1
ATOM 827 C C . LYS A 1 104 ? -0.630 -7.830 -1.643 1.00 91.00 104 LYS A C 1
ATOM 829 O O . LYS A 1 104 ? 0.152 -8.399 -2.396 1.00 91.00 104 LYS A O 1
ATOM 834 N N . SER A 1 105 ? -1.698 -7.169 -2.087 1.00 90.06 105 SER A N 1
ATOM 835 C CA . SER A 1 105 ? -1.998 -7.025 -3.510 1.00 90.06 105 SER A CA 1
ATOM 836 C C . SER A 1 105 ? -0.977 -6.153 -4.232 1.00 90.06 105 SER A C 1
ATOM 838 O O . SER A 1 105 ? -0.759 -6.370 -5.416 1.00 90.06 105 SER A O 1
ATOM 840 N N . VAL A 1 106 ? -0.392 -5.162 -3.562 1.00 91.44 106 VAL A N 1
ATOM 841 C CA . VAL A 1 106 ? 0.668 -4.324 -4.137 1.00 91.44 106 VAL A CA 1
ATOM 842 C C . VAL A 1 106 ? 2.000 -5.067 -4.149 1.00 91.44 106 VAL A C 1
ATOM 844 O O . VAL A 1 106 ? 2.708 -5.043 -5.148 1.00 91.44 106 VAL A O 1
ATOM 847 N N . GLN A 1 107 ? 2.318 -5.786 -3.072 1.00 91.56 107 GLN A N 1
ATOM 848 C CA . GLN A 1 107 ? 3.525 -6.613 -2.978 1.00 91.56 107 GLN A CA 1
ATOM 849 C C . GLN A 1 107 ? 3.553 -7.759 -3.999 1.00 91.56 107 GLN A C 1
ATOM 851 O O . GLN A 1 107 ? 4.620 -8.291 -4.285 1.00 91.56 107 GLN A O 1
ATOM 856 N N . SER A 1 108 ? 2.401 -8.149 -4.553 1.00 91.81 108 SER A N 1
ATOM 857 C CA . SER A 1 108 ? 2.324 -9.153 -5.616 1.00 91.81 108 SER A CA 1
ATOM 858 C C . SER A 1 108 ? 2.472 -8.582 -7.027 1.00 91.81 108 SER A C 1
ATOM 860 O O . SER A 1 108 ? 2.374 -9.346 -7.988 1.00 91.81 108 SER A O 1
ATOM 862 N N . PHE A 1 109 ? 2.702 -7.272 -7.179 1.00 94.00 109 PHE A N 1
ATOM 863 C CA . PHE A 1 109 ? 2.941 -6.683 -8.493 1.00 94.00 109 PHE A CA 1
ATOM 864 C C . PHE A 1 109 ? 4.221 -7.243 -9.110 1.00 94.00 109 PHE A C 1
ATOM 866 O O . PHE A 1 109 ? 5.263 -7.344 -8.463 1.00 94.00 109 PHE A O 1
ATOM 873 N N . VAL A 1 110 ? 4.146 -7.589 -10.392 1.00 92.50 110 VAL A N 1
ATOM 874 C CA . VAL A 1 110 ? 5.239 -8.234 -11.120 1.00 92.50 110 VAL A CA 1
ATOM 875 C C . VAL A 1 110 ? 5.851 -7.247 -12.100 1.00 92.50 110 VAL A C 1
ATOM 877 O O . VAL A 1 110 ? 5.167 -6.734 -12.986 1.00 92.50 110 VAL A O 1
ATOM 880 N N . ALA A 1 111 ? 7.152 -6.995 -11.960 1.00 92.88 111 ALA A N 1
ATOM 881 C CA . ALA A 1 111 ? 7.891 -6.214 -12.941 1.00 92.88 111 ALA A CA 1
ATOM 882 C C . ALA A 1 111 ? 8.028 -7.006 -14.257 1.00 92.88 111 ALA A C 1
ATOM 884 O O . ALA A 1 111 ? 8.312 -8.210 -14.224 1.00 92.88 111 ALA A O 1
ATOM 885 N N . PRO A 1 112 ? 7.824 -6.359 -15.416 1.00 93.38 112 PRO A N 1
ATOM 886 C CA . PRO A 1 112 ? 7.938 -7.021 -16.705 1.00 93.38 112 PRO A CA 1
ATOM 887 C C . PRO A 1 112 ? 9.392 -7.425 -16.966 1.00 93.38 112 PRO A C 1
ATOM 889 O O . PRO A 1 112 ? 10.332 -6.756 -16.541 1.00 93.38 112 PRO A O 1
ATOM 892 N N . LYS A 1 113 ? 9.575 -8.510 -17.717 1.00 91.19 113 LYS A N 1
ATOM 893 C CA . LYS A 1 113 ? 10.876 -8.902 -18.264 1.00 91.19 113 LYS A CA 1
ATOM 894 C C . LYS A 1 113 ? 10.875 -8.598 -19.752 1.00 91.19 113 LYS A C 1
ATOM 896 O O . LYS A 1 113 ? 9.963 -9.020 -20.459 1.00 91.19 113 LYS A O 1
ATOM 901 N N . TRP A 1 114 ? 11.886 -7.884 -20.225 1.00 90.75 114 TRP A N 1
ATOM 902 C CA . TRP A 1 114 ? 12.064 -7.599 -21.644 1.00 90.75 114 TRP A CA 1
ATOM 903 C C . TRP A 1 114 ? 13.540 -7.649 -22.007 1.00 90.75 114 TRP A C 1
ATOM 905 O O . TRP A 1 114 ? 14.415 -7.502 -21.151 1.00 90.75 114 TRP A O 1
ATOM 915 N N . ARG A 1 115 ? 13.817 -7.869 -23.291 1.00 86.31 115 ARG A N 1
ATOM 916 C CA . ARG A 1 115 ? 15.183 -7.905 -23.801 1.00 86.31 115 ARG A CA 1
ATOM 917 C C . ARG A 1 115 ? 15.589 -6.519 -24.276 1.00 86.31 115 ARG A C 1
ATOM 919 O O . ARG A 1 115 ? 14.817 -5.852 -24.961 1.00 86.31 115 ARG A O 1
ATOM 926 N N . ALA A 1 116 ? 16.791 -6.091 -23.913 1.00 77.62 116 ALA A N 1
ATOM 927 C CA . ALA A 1 116 ? 17.365 -4.862 -24.439 1.00 77.62 116 ALA A CA 1
ATOM 928 C C . ALA A 1 116 ? 18.136 -5.168 -25.728 1.00 77.62 116 ALA A C 1
ATOM 930 O O . ALA A 1 116 ? 18.862 -6.163 -25.796 1.00 77.62 116 ALA A O 1
ATOM 931 N N . SER A 1 117 ? 17.997 -4.304 -26.736 1.00 69.81 117 SER A N 1
ATOM 932 C CA . SER A 1 117 ? 18.916 -4.314 -27.872 1.00 69.81 117 SER A CA 1
ATOM 933 C C . SER A 1 117 ? 20.271 -3.829 -27.375 1.00 69.81 117 SER A C 1
ATOM 935 O O . SER A 1 117 ? 20.418 -2.669 -26.990 1.00 69.81 117 SER A O 1
ATOM 937 N N . ILE A 1 118 ? 21.251 -4.724 -27.337 1.00 64.88 118 ILE A N 1
ATOM 938 C CA . ILE A 1 118 ? 22.638 -4.337 -27.122 1.00 64.88 118 ILE A CA 1
ATOM 939 C C . ILE A 1 118 ? 23.189 -4.017 -28.507 1.00 64.88 118 ILE A C 1
ATOM 941 O O . ILE A 1 118 ? 23.177 -4.877 -29.386 1.00 64.88 118 ILE A O 1
ATOM 945 N N . TYR A 1 119 ? 23.665 -2.788 -28.711 1.00 56.19 119 TYR A N 1
ATOM 946 C CA . TYR A 1 119 ? 24.481 -2.450 -29.876 1.00 56.19 119 TYR A CA 1
ATOM 947 C C . TYR A 1 119 ? 25.835 -3.165 -29.748 1.00 56.19 119 TYR A C 1
ATOM 949 O O . TYR A 1 119 ? 26.838 -2.571 -29.367 1.00 56.19 119 TYR A O 1
ATOM 957 N N . SER A 1 120 ? 25.858 -4.471 -29.998 1.00 55.62 120 SER A N 1
ATOM 958 C CA . SER A 1 120 ? 27.078 -5.246 -30.180 1.00 55.62 120 SER A CA 1
ATOM 959 C C . SER A 1 120 ? 27.063 -5.869 -31.566 1.00 55.62 120 SER A C 1
ATOM 961 O O . SER A 1 120 ? 26.008 -6.250 -32.064 1.00 55.62 120 SER A O 1
ATOM 963 N N . TYR A 1 121 ? 28.243 -5.998 -32.174 1.00 57.72 121 TYR A N 1
ATOM 964 C CA . TYR A 1 121 ? 28.453 -6.617 -33.491 1.00 57.72 121 TYR A CA 1
ATOM 965 C C . TYR A 1 121 ? 27.922 -8.066 -33.596 1.00 57.72 121 TYR A C 1
ATOM 967 O O . TYR A 1 121 ? 27.824 -8.608 -34.691 1.00 57.72 121 TYR A O 1
ATOM 975 N N . GLU A 1 122 ? 27.516 -8.671 -32.474 1.00 57.84 122 GLU A N 1
ATOM 976 C CA . GLU A 1 122 ? 26.741 -9.910 -32.407 1.00 57.84 122 GLU A CA 1
ATOM 977 C C . GLU A 1 122 ? 25.371 -9.640 -31.753 1.00 57.84 122 GLU A C 1
ATOM 979 O O . GLU A 1 122 ? 25.329 -8.979 -30.707 1.00 57.84 122 GLU A O 1
ATOM 984 N N . PRO A 1 123 ? 24.254 -10.171 -32.293 1.00 54.44 123 PRO A N 1
ATOM 985 C CA . PRO A 1 123 ? 22.917 -9.984 -31.737 1.00 54.44 123 PRO A CA 1
ATOM 986 C C . PRO A 1 123 ? 22.734 -10.844 -30.478 1.00 54.44 123 PRO A C 1
ATOM 988 O O . PRO A 1 123 ? 22.078 -11.885 -30.482 1.00 54.44 123 PRO A O 1
ATOM 991 N N . ARG A 1 124 ? 23.334 -10.415 -29.366 1.00 62.47 124 ARG A N 1
ATOM 992 C CA . ARG A 1 124 ? 23.052 -10.966 -28.040 1.00 62.47 124 ARG A CA 1
ATOM 993 C C . ARG A 1 124 ? 21.907 -10.180 -27.417 1.00 62.47 124 ARG A C 1
ATOM 995 O O . ARG A 1 124 ? 22.079 -9.052 -26.967 1.00 62.47 124 ARG A O 1
ATOM 1002 N N . TYR A 1 125 ? 20.734 -10.800 -27.360 1.00 67.50 125 TYR A N 1
ATOM 1003 C CA . TYR A 1 125 ? 19.631 -10.276 -26.569 1.00 67.50 125 TYR A CA 1
ATOM 1004 C C . TYR A 1 125 ? 19.829 -10.666 -25.102 1.00 67.50 125 TYR A C 1
ATOM 1006 O O . TYR A 1 125 ? 19.673 -11.836 -24.750 1.00 67.50 125 TYR A O 1
ATOM 1014 N N . ALA A 1 126 ? 20.155 -9.697 -24.250 1.00 79.75 126 ALA A N 1
ATOM 1015 C CA . ALA A 1 126 ? 20.157 -9.897 -22.805 1.00 79.75 126 ALA A CA 1
ATOM 1016 C C . ALA A 1 126 ? 18.856 -9.373 -22.191 1.00 79.75 126 ALA A C 1
ATOM 1018 O O . ALA A 1 126 ? 18.294 -8.374 -22.655 1.00 79.75 126 ALA A O 1
ATOM 1019 N N . ASP A 1 127 ? 18.403 -10.029 -21.123 1.00 87.00 127 ASP A N 1
ATOM 1020 C CA . ASP A 1 127 ? 17.347 -9.486 -20.274 1.00 87.00 127 ASP A CA 1
ATOM 1021 C C . ASP A 1 127 ? 17.797 -8.133 -19.719 1.00 87.00 127 ASP A C 1
ATOM 1023 O O . ASP A 1 127 ? 18.899 -8.001 -19.175 1.00 87.00 127 ASP A O 1
ATOM 1027 N N . HIS A 1 128 ? 16.939 -7.126 -19.859 1.00 89.44 128 HIS A N 1
ATOM 1028 C CA . HIS A 1 128 ? 17.202 -5.808 -19.316 1.00 89.44 128 HIS A CA 1
ATOM 1029 C C . HIS A 1 128 ? 17.271 -5.870 -17.787 1.00 89.44 128 HIS A C 1
ATOM 1031 O O . HIS A 1 128 ? 16.378 -6.408 -17.131 1.00 89.44 128 HIS A O 1
ATOM 1037 N N . LYS A 1 129 ? 18.331 -5.292 -17.219 1.00 90.38 129 LYS A N 1
ATOM 1038 C CA . LYS A 1 129 ? 18.527 -5.178 -15.774 1.00 90.38 129 LYS A CA 1
ATOM 1039 C C . LYS A 1 129 ? 18.990 -3.768 -15.443 1.00 90.38 129 LYS A C 1
ATOM 1041 O O . LYS A 1 129 ? 20.054 -3.347 -15.889 1.00 90.38 129 LYS A O 1
ATOM 1046 N N . CYS A 1 130 ? 18.215 -3.060 -14.635 1.00 91.44 130 CYS A N 1
ATOM 1047 C CA . CYS A 1 130 ? 18.624 -1.806 -14.017 1.00 91.44 130 CYS A CA 1
ATOM 1048 C C . CYS A 1 130 ? 17.982 -1.676 -12.624 1.00 91.44 130 CYS A C 1
ATOM 1050 O O . CYS A 1 130 ? 17.060 -2.429 -12.304 1.00 91.44 130 CYS A O 1
ATOM 1052 N N . PRO A 1 131 ? 18.409 -0.714 -11.788 1.00 91.94 131 PRO A N 1
ATOM 1053 C CA . PRO A 1 131 ? 17.801 -0.495 -10.471 1.00 91.94 131 PRO A CA 1
ATOM 1054 C C . PRO A 1 131 ? 16.292 -0.198 -10.498 1.00 91.94 131 PRO A C 1
ATOM 1056 O O . PRO A 1 131 ? 15.637 -0.296 -9.467 1.00 91.94 131 PRO A O 1
ATOM 1059 N N . TYR A 1 132 ? 15.742 0.166 -11.662 1.00 92.38 132 TYR A N 1
ATOM 1060 C CA . TYR A 1 132 ? 14.327 0.488 -11.856 1.00 92.38 132 TYR A CA 1
ATOM 1061 C C . TYR A 1 132 ? 13.539 -0.608 -12.586 1.00 92.38 132 TYR A C 1
ATOM 1063 O O . TYR A 1 132 ? 12.356 -0.416 -12.839 1.00 92.38 132 TYR A O 1
ATOM 1071 N N . SER A 1 133 ? 14.160 -1.737 -12.949 1.00 91.25 133 SER A N 1
ATOM 1072 C CA . SER A 1 133 ? 13.495 -2.847 -13.654 1.00 91.25 133 SER A CA 1
ATOM 1073 C C . SER A 1 133 ? 12.895 -3.883 -12.692 1.00 91.25 133 SER A C 1
ATOM 1075 O O . SER A 1 133 ? 12.791 -5.065 -13.020 1.00 91.25 133 SER A O 1
ATOM 1077 N N . SER A 1 134 ? 12.551 -3.459 -11.477 1.00 91.38 134 SER A N 1
ATOM 1078 C CA . SER A 1 134 ? 11.870 -4.245 -10.450 1.00 91.38 134 SER A CA 1
ATOM 1079 C C . SER A 1 134 ? 10.882 -3.360 -9.689 1.00 91.38 134 SER A C 1
ATOM 1081 O O . SER A 1 134 ? 10.996 -2.134 -9.693 1.00 91.38 134 SER A O 1
ATOM 1083 N N . PHE A 1 135 ? 9.907 -3.980 -9.023 1.00 88.06 135 PHE A N 1
ATOM 1084 C CA . PHE A 1 135 ? 9.060 -3.289 -8.057 1.00 88.06 135 PHE A CA 1
ATOM 1085 C C . PHE A 1 135 ? 9.547 -3.619 -6.648 1.00 88.06 135 PHE A C 1
ATOM 1087 O O . PHE A 1 135 ? 9.327 -4.719 -6.157 1.00 88.06 135 PHE A O 1
ATOM 1094 N N . SER A 1 136 ? 10.184 -2.655 -5.990 1.00 79.25 136 SER A N 1
ATOM 1095 C CA . SER A 1 136 ? 10.459 -2.677 -4.542 1.00 79.25 136 SER A CA 1
ATOM 1096 C C . SER A 1 136 ? 9.377 -1.928 -3.747 1.00 79.25 136 SER A C 1
ATOM 1098 O O . SER A 1 136 ? 9.577 -1.478 -2.617 1.00 79.25 136 SER A O 1
ATOM 1100 N N . LEU A 1 137 ? 8.196 -1.768 -4.354 1.00 75.00 137 LEU A N 1
ATOM 1101 C CA . LEU A 1 137 ? 7.045 -1.105 -3.754 1.00 75.00 137 LEU A CA 1
ATOM 1102 C C . LEU A 1 137 ? 6.664 -1.798 -2.446 1.00 75.00 137 LEU A C 1
ATOM 1104 O O . LEU A 1 137 ? 6.399 -2.998 -2.412 1.00 75.00 137 LEU A O 1
ATOM 1108 N N . LEU A 1 138 ? 6.593 -1.014 -1.369 1.00 76.69 138 LEU A N 1
ATOM 1109 C CA . LEU A 1 138 ? 6.211 -1.490 -0.037 1.00 76.69 138 LEU A CA 1
ATOM 1110 C C . LEU A 1 138 ? 7.094 -2.625 0.508 1.00 76.69 138 LEU A C 1
ATOM 1112 O O . LEU A 1 138 ? 6.665 -3.359 1.407 1.00 76.69 138 LEU A O 1
ATOM 1116 N N . GLU A 1 139 ? 8.323 -2.765 0.015 1.00 77.25 139 GLU A N 1
ATOM 1117 C CA . GLU A 1 139 ? 9.271 -3.732 0.556 1.00 77.25 139 GLU A CA 1
ATOM 1118 C C . GLU A 1 139 ? 9.532 -3.419 2.041 1.00 77.25 139 GLU A C 1
ATOM 1120 O O . GLU A 1 139 ? 9.741 -2.272 2.439 1.00 77.25 139 GLU A O 1
ATOM 1125 N N . GLY A 1 140 ? 9.378 -4.426 2.905 1.00 75.00 140 GLY A N 1
ATOM 1126 C CA . GLY A 1 140 ? 9.456 -4.259 4.363 1.00 75.00 140 GLY A CA 1
ATOM 1127 C C . GLY A 1 140 ? 8.272 -3.530 5.022 1.00 75.00 140 GLY A C 1
ATOM 1128 O O . GLY A 1 140 ? 8.259 -3.368 6.246 1.00 75.00 140 GLY A O 1
ATOM 1129 N N . SER A 1 141 ? 7.249 -3.115 4.266 1.00 79.94 141 SER A N 1
ATOM 1130 C CA . SER A 1 141 ? 6.034 -2.540 4.853 1.00 79.94 141 SER A CA 1
ATOM 1131 C C . SER A 1 141 ? 5.239 -3.605 5.602 1.00 79.94 141 SER A C 1
ATOM 1133 O O . SER A 1 141 ? 4.994 -4.700 5.099 1.00 79.94 141 SER A O 1
ATOM 1135 N N . ARG A 1 142 ? 4.802 -3.269 6.819 1.00 82.06 142 ARG A N 1
ATOM 1136 C CA . ARG A 1 142 ? 3.919 -4.137 7.605 1.00 82.06 142 ARG A CA 1
ATOM 1137 C C . ARG A 1 142 ? 2.511 -4.085 7.032 1.00 82.06 142 ARG A C 1
ATOM 1139 O O . ARG A 1 142 ? 1.983 -2.997 6.835 1.00 82.06 142 ARG A O 1
ATOM 1146 N N . ASP A 1 143 ? 1.863 -5.237 6.912 1.00 84.62 143 ASP A N 1
ATOM 1147 C CA . ASP A 1 143 ? 0.462 -5.375 6.492 1.00 84.62 143 ASP A CA 1
ATOM 1148 C C . ASP A 1 143 ? -0.549 -5.018 7.610 1.00 84.62 143 ASP A C 1
ATOM 1150 O O . ASP A 1 143 ? -1.725 -5.383 7.561 1.00 84.62 143 ASP A O 1
ATOM 1154 N N . THR A 1 144 ? -0.091 -4.288 8.637 1.00 90.94 144 THR A N 1
ATOM 1155 C CA . THR A 1 144 ? -0.856 -3.963 9.845 1.00 90.94 144 THR A CA 1
ATOM 1156 C C . THR A 1 144 ? -0.802 -2.482 10.198 1.00 90.94 144 THR A C 1
ATOM 1158 O O . THR A 1 144 ? 0.271 -1.876 10.233 1.00 90.94 144 THR A O 1
ATOM 1161 N N . VAL A 1 145 ? -1.942 -1.939 10.616 1.00 94.69 145 VAL A N 1
ATOM 1162 C CA . VAL A 1 145 ? -2.075 -0.622 11.244 1.00 94.69 145 VAL A CA 1
ATOM 1163 C C . VAL A 1 145 ? -1.718 -0.712 12.726 1.00 94.69 145 VAL A C 1
ATOM 1165 O O . VAL A 1 145 ? -2.201 -1.587 13.450 1.00 94.69 145 VAL A O 1
ATOM 1168 N N . ALA A 1 146 ? -0.895 0.216 13.212 1.00 95.62 146 ALA A N 1
ATOM 1169 C CA . ALA A 1 146 ? -0.508 0.264 14.618 1.00 95.62 146 ALA A CA 1
ATOM 1170 C C . ALA A 1 146 ? -1.720 0.529 15.531 1.00 95.62 146 ALA A C 1
ATOM 1172 O O . ALA A 1 146 ? -2.396 1.550 15.406 1.00 95.62 146 ALA A O 1
ATOM 1173 N N . GLY A 1 147 ? -1.948 -0.380 16.482 1.00 96.56 147 GLY A N 1
ATOM 1174 C CA . GLY A 1 147 ? -3.045 -0.307 17.448 1.00 96.56 147 GLY A CA 1
ATOM 1175 C C . GLY A 1 147 ? -3.057 0.956 18.309 1.00 96.56 147 GLY A C 1
ATOM 1176 O O . GLY A 1 147 ? -2.014 1.560 18.577 1.00 96.56 147 GLY A O 1
ATOM 1177 N N . LEU A 1 148 ? -4.249 1.325 18.773 1.00 96.75 148 LEU A N 1
ATOM 1178 C CA . LEU A 1 148 ? -4.467 2.461 19.662 1.00 96.75 148 LEU A CA 1
ATOM 1179 C C . LEU A 1 148 ? -3.954 2.169 21.077 1.00 96.75 148 LEU A C 1
ATOM 1181 O O . LEU A 1 148 ? -3.923 1.021 21.527 1.00 96.75 148 LEU A O 1
ATOM 1185 N N . GLN A 1 149 ? -3.546 3.216 21.794 1.00 95.50 149 GLN A N 1
ATOM 1186 C CA . GLN A 1 149 ? -3.068 3.089 23.169 1.00 95.50 149 GLN A CA 1
ATOM 1187 C C . GLN A 1 149 ? -4.208 3.421 24.124 1.00 95.50 149 GLN A C 1
ATOM 1189 O O . GLN A 1 149 ? -4.695 4.546 24.117 1.00 95.50 149 GLN A O 1
ATOM 1194 N N . LEU A 1 150 ? -4.600 2.471 24.979 1.00 91.56 150 LEU A N 1
ATOM 1195 C CA . LEU A 1 150 ? -5.748 2.643 25.881 1.00 91.56 150 LEU A CA 1
ATOM 1196 C C . LEU A 1 150 ? -5.645 3.922 26.729 1.00 91.56 150 LEU A C 1
ATOM 1198 O O . LEU A 1 150 ? -6.625 4.642 26.866 1.00 91.56 150 LEU A O 1
ATOM 1202 N N . LYS A 1 151 ? -4.438 4.260 27.204 1.00 91.12 151 LYS A N 1
ATOM 1203 C CA . LYS A 1 151 ? -4.168 5.470 27.999 1.00 91.12 151 LYS A CA 1
ATOM 1204 C C . LYS A 1 151 ? -4.595 6.789 27.338 1.00 91.12 151 LYS A C 1
ATOM 1206 O O . LYS A 1 151 ? -4.798 7.763 28.043 1.00 91.12 151 LYS A O 1
ATOM 1211 N N . GLN A 1 152 ? -4.736 6.831 26.011 1.00 88.88 152 GLN A N 1
ATOM 1212 C CA . GLN A 1 152 ? -5.188 8.024 25.279 1.00 88.88 152 GLN A CA 1
ATOM 1213 C C . GLN A 1 152 ? -6.684 8.318 25.488 1.00 88.88 152 GLN A C 1
ATOM 1215 O O . GLN A 1 152 ? -7.149 9.393 25.121 1.00 88.88 152 GLN A O 1
ATOM 1220 N N . PHE A 1 153 ? -7.427 7.365 26.061 1.00 88.38 153 PHE A N 1
ATOM 1221 C CA . PHE A 1 153 ? -8.885 7.395 26.188 1.00 88.38 153 PHE A CA 1
ATOM 1222 C C . PHE A 1 153 ? -9.368 7.254 27.639 1.00 88.38 153 PHE A C 1
ATOM 1224 O O . PHE A 1 153 ? -10.566 7.144 27.859 1.00 88.38 153 PHE A O 1
ATOM 1231 N N . LEU A 1 154 ? -8.456 7.241 28.620 1.00 84.12 154 LEU A N 1
ATOM 1232 C CA . LEU A 1 154 ? -8.774 7.110 30.052 1.00 84.12 154 LEU A CA 1
ATOM 1233 C C . LEU A 1 154 ? -8.935 8.467 30.762 1.00 84.12 154 LEU A C 1
ATOM 1235 O O . LEU A 1 154 ? -8.806 8.535 31.979 1.00 84.12 154 LEU A O 1
ATOM 1239 N N . VAL A 1 155 ? -9.153 9.549 30.014 1.00 72.06 155 VAL A N 1
ATOM 1240 C CA . VAL A 1 155 ? -9.301 10.889 30.592 1.00 72.06 155 VAL A CA 1
ATOM 1241 C C . VAL A 1 155 ? -10.780 11.120 30.897 1.00 72.06 155 VAL A C 1
ATOM 1243 O O . VAL A 1 155 ? -11.588 11.114 29.966 1.00 72.06 155 VAL A O 1
ATOM 1246 N N . ASN A 1 156 ? -11.087 11.269 32.189 1.00 53.44 156 ASN A N 1
ATOM 1247 C CA . ASN A 1 156 ? -12.308 11.900 32.693 1.00 53.44 156 ASN A CA 1
ATOM 1248 C C . ASN A 1 156 ? -12.239 13.407 32.452 1.00 53.44 156 ASN A C 1
ATOM 1250 O O . ASN A 1 156 ? -11.152 13.971 32.716 1.00 53.44 156 ASN A O 1
#

Organism: Neosartorya fischeri (strain ATCC 1020 / DSM 3700 / CBS 544.65 / FGSC A1164 / JCM 1740 / NRRL 181 / WB 181) (NCBI:txid331117)

Foldseek 3Di:
DQVVQQVVLFCCLLPPLFQDDCPPPPDPPVSSVVSLVLSVVLLVVLLVLLVVLLVCLVVVVDDPDDVRSVQQNVQSCVLCVVVVSNPPPDDDRSHRDGLLVSLVSLVPRFQDWDWDQDPDPDRDTDIDDDPRSGDCRCPVPDSIGGGDGVVVPPDD

Radius of gyration: 20.74 Å; chains: 1; bounding box: 53×23×66 Å

Sequence (156 aa):
MPMKFKKATSIAMSQSKDKIDALELPIPARIIYEMNQKRQQAICKVILQLQQERDAFMIGIKGCNFECRSIMLGSLTEQMHKKGLLESEVKFYYKGCNVKDLIKSVQSFVAPKWRASIYSYEPRYADHKCPYSSFSLLEGSRDTVAGLQLKQFLVN

pLDDT: mean 87.32, std 12.01, range [48.25, 97.88]

=== Feature glossary ===
A reading guide for the features in this record.

Start from the sequence.

  · Sequence gives the chain of amino acids in standard one-letter code (A=alanine, C=cysteine, …, Y=tyrosine), read N→C. It is the only feature that is directly encoded by the gene; all structural features are derived from the folded form of this sequence.

Fold it, and you get atomic coordinates and the backbone conformation that goes with them.

  · The mmCIF table is the protein's shape written out atom by atom. For each backbone N, Cα, C, and carbonyl O, it records an (x, y, z) coordinate triple in Å plus the residue type, chain letter, and residue number.

  · Backbone dihedral angles. Every residue except chain termini has a φ (preceding-C → N → Cα → C) and a ψ (N → Cα → C → next-N). They are reported in degrees following the IUPAC sign convention. Secondary structure is essentially a statement about which (φ, ψ) basin each residue occupies.

  · DSSP 8-state secondary structure assigns each residue one of H (α-helix), G (3₁₀-helix), I (π-helix), E (extended β-strand), B (isolated β-bridge), T (hydrogen-bonded turn), S (bend), or '-' (coil). The assignment is computed from backbone hydrogen-bond geometry via the Kabsch–Sander algorithm.

  · P-SEA three-state annotation labels each residue as helix, strand, or coil based purely on the geometry of the Cα trace. It serves as a fallback when the full backbone (and thus DSSP) is unavailable.

Summarize the fold with a handful of shape descriptors and a per-residue structural alphabet.

  · Radius of gyration (Rg) is the root-mean-square distance of Cα atoms from their centroid — a single number for overall size and compactness. A globular domain of N residues has Rg ≈ 2.2·N^0.38 Å; an extended or disordered chain has a much larger Rg. The Cα contact count is the number of residue pairs whose Cα atoms are within 8 Å and are more than four positions apart in sequence — a standard proxy for tertiary packing density. The bounding box is the smallest axis-aligned box enclosing all Cα atoms.

  · Foldseek's 3Di representation compresses backbone geometry into a per-residue letter drawn from a learned twenty-state alphabet. It captures the tertiary interaction pattern around each residue — which residues are packed against it in space, regardless of where they are in sequence.

  · Accessible surface area quantifies burial. A residue with SASA near zero is packed into the hydrophobic core; one with SASA >100 Å² sits on the surface. Computed here via the Shrake–Rupley numerical algorithm with a 1.4 Å probe.

Ask how reliable the model is.

  · For AlphaFold models, the B-factor field carries pLDDT — the model's own estimate of local accuracy on a 0–100 scale. Regions with pLDDT<50 should be treated as essentially unmodeled; they often correspond to intrinsically disordered segments.

  · For experimental (PDB) structures, the B-factor (temperature factor) quantifies the positional spread of each atom in the crystal — a combination of thermal vibration and static disorder — in units of Å². High B-factors mark flexible loops or poorly resolved regions; low B-factors mark the rigid, well-ordered core.

  · PAE(i, j) answers: if I align the predicted and true structures on residue i, how far off (in Å) do I expect residue j to be? A block-diagonal PAE matrix with low values on the blocks and high values off-diagonal is the signature of a multi-domain protein with confidently predicted domains but uncertain inter-domain orientation.

Place it in context: what it resembles, what it is annotated as, and how it looks.

  · Structural nearest neighbors (via Foldseek easy-search vs the PDB). Reported per hit: target PDB id, E-value, and alignment TM-score. A TM-score above ~0.5 is the conventional threshold for 'same fold'.

  · Functional annotations link the protein to curated databases. InterPro entries identify conserved domains and families by matching the sequence against member-database signatures (Pfam, PROSITE, CDD, …). Gene Ontology (GO) terms describe molecular function, biological process, and cellular component in a controlled vocabulary. CATH places the structure in a hierarchical fold classification (Class/Architecture/Topology/Homologous-superfamily). The organism is the source species.

  · Plot images: a contact map (which residues are close in 3D, as an N×N binary image), a Ramachandran scatter (backbone torsion angles, revealing secondary-structure composition at a glance), and — for AlphaFold structures — a PAE heatmap (pairwise prediction confidence).

  · Structure images are PyMOL renders from six orthogonal camera directions. Cartoon representation draws helices as coils and strands as arrows; sticks shows the backbone as bonds; surface shows the solvent-excluded envelope. Rainbow coloring maps sequence position to hue (blue→red, N→C); chain coloring assigns a distinct color per polypeptide.